Protein AF-A0A832SW78-F1 (afdb_monomer_lite)

Foldseek 3Di:
DVVVVVVLVVDQKDWDDDFDPVQQACPDPVRTGPPIDIDGPPGRD

pLDDT: mean 96.05, std 2.48, range [84.12, 98.38]

Structure (mmCIF, N/CA/C/O backbone):
data_AF-A0A832SW78-F1
#
_entry.id   AF-A0A832SW78-F1
#
loop_
_atom_site.group_PDB
_atom_site.id
_atom_site.type_symbol
_atom_site.label_atom_id
_atom_site.label_alt_id
_atom_site.label_comp_id
_atom_site.label_asym_id
_atom_site.label_entity_id
_atom_site.label_seq_id
_atom_site.pdbx_PDB_ins_code
_atom_site.Cartn_x
_atom_site.Cartn_y
_atom_site.Cartn_z
_atom_site.occupancy
_atom_site.B_iso_or_equiv
_atom_site.auth_seq_id
_atom_site.auth_comp_id
_atom_site.auth_asym_id
_atom_site.auth_atom_id
_atom_site.pdbx_PDB_model_num
ATOM 1 N N . ASP A 1 1 ? 15.967 5.780 -9.129 1.00 84.12 1 ASP A N 1
ATOM 2 C CA . ASP A 1 1 ? 16.972 4.801 -8.660 1.00 84.12 1 ASP A CA 1
ATOM 3 C C . ASP A 1 1 ? 16.685 3.490 -9.381 1.00 84.12 1 ASP A C 1
ATOM 5 O O . ASP A 1 1 ? 15.535 3.065 -9.388 1.00 84.12 1 ASP A O 1
ATOM 9 N N . THR A 1 2 ? 17.675 2.892 -10.044 1.00 91.38 2 THR A N 1
ATOM 10 C CA . THR A 1 2 ? 17.492 1.658 -10.831 1.00 91.38 2 THR A CA 1
ATOM 11 C C . THR A 1 2 ? 16.993 0.489 -9.985 1.00 91.38 2 THR A C 1
ATOM 13 O O . THR A 1 2 ? 16.248 -0.349 -10.485 1.00 91.38 2 THR A O 1
ATOM 16 N N . ARG A 1 3 ? 17.328 0.460 -8.690 1.00 95.25 3 ARG A N 1
ATOM 17 C CA . ARG A 1 3 ? 16.875 -0.580 -7.758 1.00 95.25 3 ARG A CA 1
ATOM 18 C C . ARG A 1 3 ? 15.393 -0.448 -7.442 1.00 95.25 3 ARG A C 1
ATOM 20 O O . ARG A 1 3 ? 14.705 -1.457 -7.392 1.00 95.25 3 ARG A O 1
ATOM 27 N N . ILE A 1 4 ? 14.901 0.784 -7.278 1.00 94.88 4 ILE A N 1
ATOM 28 C CA . ILE A 1 4 ? 13.473 1.038 -7.038 1.00 94.88 4 ILE A CA 1
ATOM 29 C C . ILE A 1 4 ? 12.661 0.540 -8.233 1.00 94.88 4 ILE A C 1
ATOM 31 O O . ILE A 1 4 ? 11.730 -0.231 -8.046 1.00 94.88 4 ILE A O 1
ATOM 35 N N . ASN A 1 5 ? 13.062 0.893 -9.456 1.00 94.44 5 ASN A N 1
ATOM 36 C CA . ASN A 1 5 ? 12.360 0.435 -10.658 1.00 94.44 5 ASN A CA 1
ATOM 37 C C . ASN A 1 5 ? 12.406 -1.089 -10.806 1.00 94.44 5 ASN A C 1
ATOM 39 O O . ASN A 1 5 ? 11.409 -1.691 -11.189 1.00 94.44 5 ASN A O 1
ATOM 43 N N . HIS A 1 6 ? 13.539 -1.718 -10.475 1.00 96.62 6 HIS A N 1
ATOM 44 C CA . HIS A 1 6 ? 13.631 -3.173 -10.482 1.00 96.62 6 HIS A CA 1
ATOM 45 C C . HIS A 1 6 ? 12.643 -3.795 -9.490 1.00 96.62 6 HIS A C 1
ATOM 47 O O . HIS A 1 6 ? 11.892 -4.674 -9.883 1.00 96.62 6 HIS A O 1
ATOM 53 N N . ILE A 1 7 ? 12.558 -3.294 -8.255 1.00 96.12 7 ILE A N 1
ATOM 54 C CA . ILE A 1 7 ? 11.587 -3.789 -7.267 1.00 96.12 7 ILE A CA 1
ATOM 55 C C . ILE A 1 7 ? 10.146 -3.577 -7.755 1.00 96.12 7 ILE A C 1
ATOM 57 O O . ILE A 1 7 ? 9.358 -4.516 -7.725 1.00 96.12 7 ILE A O 1
ATOM 61 N N . LEU A 1 8 ? 9.813 -2.378 -8.247 1.00 96.19 8 LEU A N 1
ATOM 62 C CA . LEU A 1 8 ? 8.462 -2.057 -8.725 1.00 96.19 8 LEU A CA 1
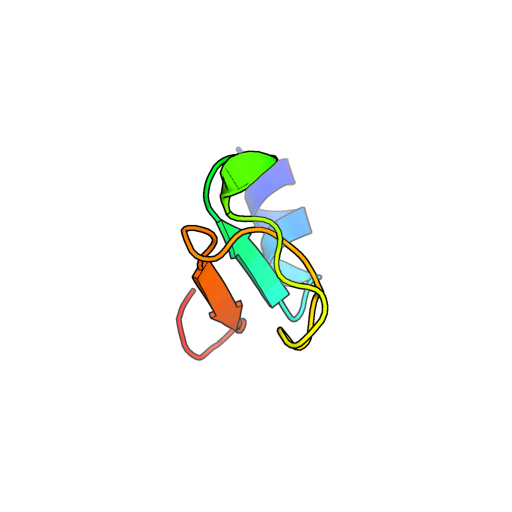ATOM 63 C C . LEU A 1 8 ? 8.035 -2.927 -9.916 1.00 96.19 8 LEU A C 1
ATOM 65 O O . LEU A 1 8 ? 6.873 -3.290 -10.005 1.00 96.19 8 LEU A O 1
ATOM 69 N N . SER A 1 9 ? 8.974 -3.334 -10.777 1.00 95.44 9 SER A N 1
ATOM 70 C CA . SER A 1 9 ? 8.703 -4.250 -11.897 1.00 95.44 9 SER A CA 1
ATOM 71 C C . SER A 1 9 ? 8.476 -5.715 -11.499 1.00 95.44 9 SER A C 1
ATOM 73 O O . SER A 1 9 ? 8.24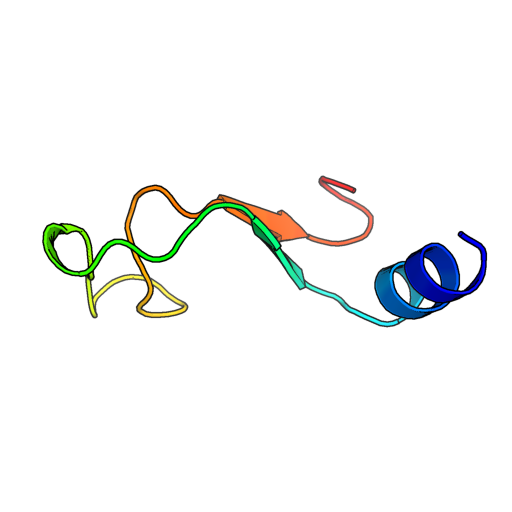1 -6.552 -12.369 1.00 95.44 9 SER A O 1
ATOM 75 N N . GLN A 1 10 ? 8.645 -6.066 -10.222 1.00 97.06 10 GLN A N 1
ATOM 76 C CA . GLN A 1 10 ? 8.589 -7.447 -9.724 1.00 97.06 10 GLN A CA 1
ATOM 77 C C . GLN A 1 10 ? 7.455 -7.666 -8.712 1.00 97.06 10 GLN A C 1
ATOM 79 O O . GLN A 1 10 ? 7.358 -8.752 -8.144 1.00 97.06 10 GLN A O 1
ATOM 84 N N . ILE A 1 11 ? 6.622 -6.652 -8.466 1.00 96.94 11 ILE A N 1
ATOM 85 C CA . ILE A 1 11 ? 5.479 -6.727 -7.551 1.00 96.94 11 ILE A CA 1
ATOM 86 C C . ILE A 1 11 ? 4.177 -6.524 -8.323 1.00 96.94 11 ILE A C 1
ATOM 88 O O . ILE A 1 11 ? 4.124 -5.732 -9.258 1.00 96.94 11 ILE A O 1
ATOM 92 N N . ASP A 1 12 ? 3.116 -7.204 -7.901 1.00 97.69 12 ASP A N 1
ATOM 93 C CA . ASP A 1 12 ? 1.786 -7.047 -8.504 1.00 97.69 12 ASP A CA 1
ATOM 94 C C . ASP A 1 12 ? 0.997 -5.883 -7.888 1.00 97.69 12 ASP A C 1
ATOM 96 O O . ASP A 1 12 ? 0.130 -5.293 -8.531 1.00 97.69 12 ASP A O 1
ATOM 100 N N . VAL A 1 13 ? 1.290 -5.557 -6.625 1.00 96.31 13 VAL A N 1
ATOM 101 C CA . VAL A 1 13 ? 0.537 -4.591 -5.819 1.00 96.31 13 VAL A CA 1
ATOM 102 C C . VAL A 1 13 ? 1.487 -3.678 -5.050 1.00 96.31 13 VAL A C 1
ATOM 104 O O . VAL A 1 13 ? 2.442 -4.148 -4.428 1.00 96.31 13 VAL A O 1
ATOM 107 N N . LEU A 1 14 ? 1.179 -2.381 -5.032 1.00 96.50 14 LEU A N 1
ATOM 108 C CA . LEU A 1 14 ? 1.831 -1.370 -4.204 1.00 96.50 14 LEU A CA 1
ATOM 109 C C . LEU A 1 14 ? 0.816 -0.739 -3.246 1.00 96.50 14 LEU A C 1
ATOM 111 O O . LEU A 1 14 ? -0.240 -0.268 -3.663 1.00 96.50 14 LEU A O 1
ATOM 115 N N . ILE A 1 15 ? 1.162 -0.699 -1.957 1.00 95.88 15 ILE A N 1
ATOM 116 C CA . ILE A 1 15 ? 0.374 -0.014 -0.928 1.00 95.88 15 ILE A CA 1
ATOM 117 C C . ILE A 1 15 ? 0.994 1.341 -0.658 1.00 95.88 15 ILE A C 1
ATOM 119 O O . ILE A 1 15 ? 2.100 1.426 -0.125 1.00 95.88 15 ILE A O 1
ATOM 123 N N . ASP A 1 16 ? 0.277 2.392 -1.034 1.00 96.81 16 ASP A N 1
ATOM 124 C CA . ASP A 1 16 ? 0.747 3.764 -0.905 1.00 96.81 16 ASP A CA 1
ATOM 125 C C . ASP A 1 16 ? 0.051 4.508 0.242 1.00 96.81 16 ASP A C 1
ATOM 127 O O . ASP A 1 16 ? -1.162 4.406 0.436 1.00 96.81 16 ASP A O 1
ATOM 131 N N . GLY A 1 17 ? 0.832 5.291 0.985 1.00 96.44 17 GLY A N 1
ATOM 132 C CA . GLY A 1 17 ? 0.392 6.067 2.143 1.00 96.44 17 GLY A CA 1
ATOM 133 C C . GLY A 1 17 ? 0.746 5.447 3.507 1.00 96.44 17 GLY A C 1
ATOM 134 O O . GLY A 1 17 ? 0.939 4.232 3.633 1.00 96.44 17 GLY A O 1
ATOM 135 N N . PRO A 1 18 ? 0.846 6.281 4.561 1.00 97.50 18 PRO A N 1
ATOM 136 C CA . PRO A 1 18 ? 1.222 5.826 5.894 1.00 97.50 18 PRO A CA 1
ATOM 137 C C . PRO A 1 18 ? 0.127 4.961 6.519 1.00 97.50 18 PRO A C 1
ATOM 139 O O . PRO A 1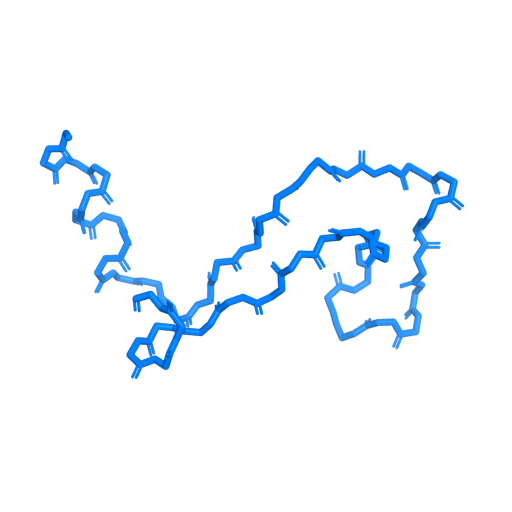 18 ? -1.062 5.190 6.299 1.00 97.50 18 PRO A O 1
ATOM 142 N N . PHE A 1 19 ? 0.527 4.017 7.365 1.00 97.56 19 PHE A N 1
ATOM 143 C CA . PHE A 1 19 ? -0.409 3.319 8.237 1.00 97.56 19 PHE A CA 1
ATOM 144 C C . PHE A 1 19 ? -0.847 4.238 9.388 1.00 97.56 19 PHE A C 1
ATOM 146 O O . PHE A 1 19 ? -0.022 4.856 10.063 1.00 97.56 19 PHE A O 1
ATOM 153 N N . ILE A 1 20 ? -2.155 4.315 9.613 1.00 98.25 20 ILE A N 1
ATOM 154 C CA . ILE A 1 20 ? -2.807 5.133 10.635 1.00 98.25 20 ILE A CA 1
ATOM 155 C C . ILE A 1 20 ? -3.684 4.216 11.498 1.00 98.25 20 ILE A C 1
ATOM 157 O O . ILE A 1 20 ? -4.742 3.766 11.058 1.00 98.25 20 ILE A O 1
ATOM 161 N N . GLU A 1 21 ? -3.284 3.971 12.750 1.00 97.81 21 GLU A N 1
ATOM 162 C CA . GLU A 1 21 ? -3.959 3.007 13.643 1.00 97.81 21 GLU A CA 1
ATOM 163 C C . GLU A 1 21 ? -5.460 3.305 13.817 1.00 97.81 21 GLU A C 1
ATOM 165 O O . GLU A 1 21 ? -6.284 2.401 13.738 1.00 97.81 21 GLU A O 1
ATOM 170 N N . LYS A 1 22 ? -5.843 4.583 13.968 1.00 98.38 22 LYS A N 1
ATOM 171 C CA . LYS A 1 22 ? -7.257 5.000 14.101 1.00 98.38 22 LYS A CA 1
ATOM 172 C C . LYS A 1 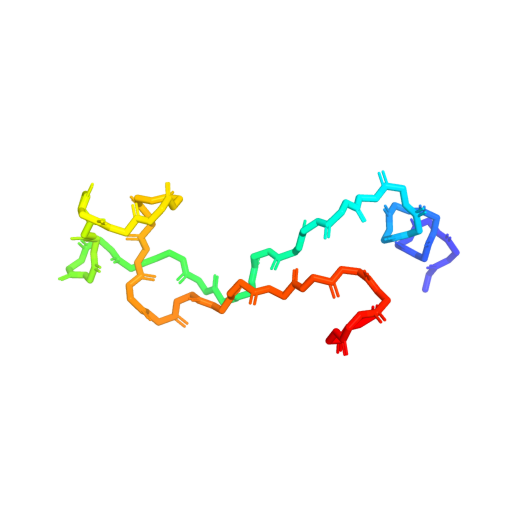22 ? -8.114 4.706 12.860 1.00 98.38 22 LYS A C 1
ATOM 174 O O . LYS A 1 22 ? -9.336 4.741 12.941 1.00 98.38 22 LYS A O 1
AT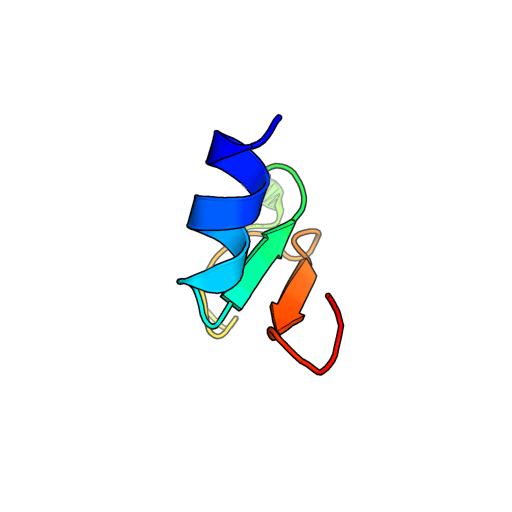OM 179 N N . GLU A 1 23 ? -7.481 4.475 11.716 1.00 98.25 23 GLU A N 1
ATOM 180 C CA . GLU A 1 23 ? -8.132 4.161 10.443 1.00 98.25 23 GLU A CA 1
ATOM 181 C C . GLU A 1 23 ? -7.969 2.691 10.062 1.00 98.25 23 GLU A C 1
ATOM 183 O O . GLU A 1 23 ? -8.426 2.296 8.989 1.00 98.25 23 GLU A O 1
ATOM 188 N N . ARG A 1 24 ? -7.331 1.885 10.922 1.00 97.81 24 ARG A N 1
ATOM 189 C CA . ARG A 1 24 ? -7.199 0.447 10.725 1.00 97.81 24 ARG A CA 1
ATOM 190 C C . ARG A 1 24 ? -8.582 -0.181 10.620 1.00 97.81 24 ARG A C 1
ATOM 192 O O . ARG A 1 24 ? -9.407 -0.041 11.522 1.00 97.81 24 ARG A O 1
ATOM 199 N N . ASP A 1 25 ? -8.809 -0.921 9.545 1.00 97.75 25 ASP A N 1
ATOM 200 C CA . ASP A 1 25 ? -10.073 -1.606 9.315 1.00 97.75 25 ASP A CA 1
ATOM 201 C C . ASP A 1 25 ? -9.823 -3.029 8.811 1.00 97.75 25 ASP A C 1
ATOM 203 O O . ASP A 1 25 ? -9.315 -3.258 7.715 1.00 97.75 25 ASP A O 1
ATOM 207 N N . ILE A 1 26 ? -10.191 -4.005 9.642 1.00 96.50 26 ILE A N 1
ATOM 208 C CA . ILE A 1 26 ? -9.990 -5.433 9.372 1.00 96.50 26 ILE A CA 1
ATOM 209 C C . ILE A 1 26 ? -10.908 -5.982 8.273 1.00 96.50 26 ILE A C 1
ATOM 211 O O . ILE A 1 26 ? -10.727 -7.127 7.862 1.00 96.50 26 ILE A O 1
ATOM 215 N N . THR A 1 27 ? -11.896 -5.199 7.833 1.00 97.31 27 THR A N 1
ATOM 216 C CA . THR A 1 27 ? -12.795 -5.564 6.732 1.00 97.31 27 THR A CA 1
ATOM 217 C C . THR A 1 27 ? -12.201 -5.243 5.359 1.00 97.31 27 THR A C 1
ATOM 219 O O . THR A 1 27 ? -12.671 -5.783 4.361 1.00 97.31 27 THR A O 1
ATOM 222 N N . LEU A 1 28 ? -11.150 -4.415 5.297 1.00 94.94 28 LEU A N 1
ATOM 223 C CA . LEU A 1 28 ? -10.400 -4.161 4.066 1.00 94.94 28 LEU A CA 1
ATOM 224 C C . LEU A 1 28 ? -9.636 -5.418 3.638 1.00 94.94 28 LEU A C 1
ATOM 226 O O . LEU A 1 28 ? -9.134 -6.158 4.483 1.00 94.94 28 LEU A O 1
ATOM 230 N N . GLU A 1 29 ? -9.469 -5.612 2.329 1.00 91.44 29 GLU A N 1
ATOM 231 C CA . GLU A 1 29 ? -8.782 -6.777 1.749 1.00 91.44 29 GLU A CA 1
ATOM 232 C C . GLU A 1 29 ? -7.397 -7.007 2.371 1.00 91.44 29 GLU A C 1
ATOM 234 O O . GLU A 1 29 ? -7.077 -8.106 2.826 1.00 91.44 29 GLU A O 1
ATOM 239 N N . LEU A 1 30 ? -6.616 -5.931 2.488 1.00 92.00 30 LEU A N 1
ATOM 240 C CA . LEU A 1 30 ? -5.269 -5.953 3.060 1.00 92.00 30 LEU A CA 1
ATOM 241 C C . LEU A 1 30 ? -5.226 -5.511 4.530 1.00 92.00 30 LEU A C 1
ATOM 243 O O . LEU A 1 30 ? -4.148 -5.378 5.104 1.00 92.00 30 LEU A O 1
ATOM 247 N N . ARG A 1 31 ? -6.401 -5.311 5.151 1.00 94.69 31 ARG A N 1
ATOM 248 C CA . ARG A 1 31 ? -6.605 -5.054 6.593 1.00 94.69 31 ARG A CA 1
ATOM 249 C C . ARG A 1 31 ? -5.761 -3.909 7.178 1.00 94.69 31 ARG A C 1
ATOM 251 O O . ARG A 1 31 ? -5.453 -3.914 8.373 1.00 94.69 31 ARG A O 1
ATOM 258 N N . GLY A 1 32 ? -5.365 -2.965 6.325 1.00 95.75 32 GLY A N 1
ATOM 259 C CA . GLY A 1 32 ? -4.573 -1.785 6.662 1.00 95.75 32 GLY A CA 1
ATOM 260 C C . GLY A 1 32 ? -5.441 -0.610 7.102 1.00 95.75 32 GLY A C 1
ATOM 261 O O . GLY A 1 32 ? -6.518 -0.792 7.674 1.00 95.75 32 GLY A O 1
ATOM 262 N N . SER A 1 33 ? -4.966 0.601 6.830 1.00 98.19 33 SER A N 1
ATOM 263 C CA . SER A 1 33 ? -5.695 1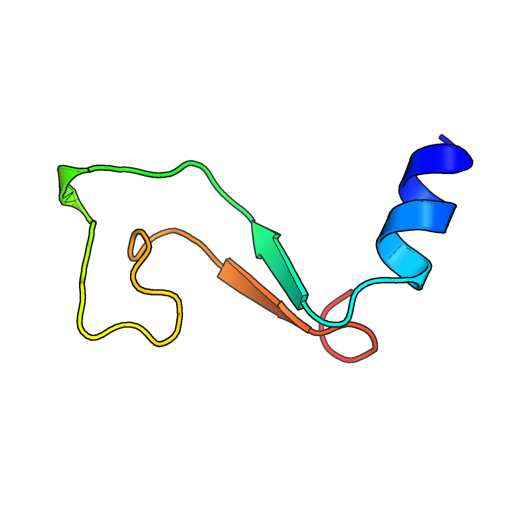.839 7.116 1.00 98.19 33 SER A CA 1
ATOM 264 C C . SER A 1 33 ? -6.461 2.340 5.896 1.00 98.19 33 SER A C 1
ATOM 266 O O . SER A 1 33 ? -5.976 2.237 4.773 1.00 98.19 33 SER A O 1
ATOM 268 N N . LYS A 1 34 ? -7.646 2.925 6.109 1.00 97.69 34 LYS A N 1
ATOM 269 C CA . LYS A 1 34 ? -8.529 3.411 5.027 1.00 97.69 34 LYS A CA 1
ATOM 270 C C . LYS A 1 34 ? -7.892 4.447 4.098 1.00 97.69 34 LYS A C 1
ATOM 272 O O . LYS A 1 34 ? -8.299 4.541 2.946 1.00 97.69 34 LYS A O 1
ATOM 277 N N . ASN A 1 35 ? -6.919 5.221 4.575 1.00 97.62 35 ASN A N 1
ATOM 278 C CA . ASN A 1 35 ? -6.181 6.180 3.753 1.00 97.62 35 ASN A CA 1
ATOM 279 C C . ASN A 1 35 ? -5.163 5.538 2.798 1.00 97.62 35 ASN A C 1
ATOM 281 O O . ASN A 1 35 ? -4.633 6.245 1.939 1.00 97.62 35 ASN A O 1
ATOM 285 N N . GLN A 1 36 ? -4.825 4.259 2.975 1.00 97.88 36 GLN A N 1
ATOM 286 C CA . GLN A 1 36 ? -3.846 3.594 2.126 1.00 97.88 36 GLN A CA 1
ATOM 287 C C . GLN A 1 36 ? -4.479 3.234 0.782 1.00 97.88 36 GLN A C 1
ATOM 289 O O . GLN A 1 36 ? -5.577 2.678 0.724 1.00 97.88 36 GLN A O 1
ATOM 294 N N . ARG A 1 37 ? -3.780 3.548 -0.308 1.00 96.81 37 ARG A N 1
ATOM 295 C CA . ARG A 1 37 ? -4.214 3.226 -1.669 1.00 96.81 37 ARG A CA 1
ATOM 296 C C . ARG A 1 37 ? -3.615 1.895 -2.084 1.00 96.81 37 ARG A C 1
ATOM 298 O O . ARG A 1 37 ? -2.412 1.694 -1.935 1.00 96.81 37 ARG A O 1
ATOM 305 N N . ILE A 1 38 ? -4.451 1.016 -2.617 1.00 96.44 38 ILE A N 1
ATOM 306 C CA . ILE A 1 38 ? -4.009 -0.212 -3.272 1.00 96.44 38 ILE A CA 1
ATOM 307 C C . ILE A 1 38 ? -3.856 0.125 -4.750 1.00 96.44 38 ILE A C 1
ATOM 309 O O . ILE A 1 38 ? -4.830 0.529 -5.380 1.00 96.44 38 ILE A O 1
ATOM 313 N N . LEU A 1 39 ? -2.635 0.024 -5.262 1.00 96.69 39 LEU A N 1
ATOM 314 C CA . LEU A 1 39 ? -2.305 0.256 -6.663 1.00 96.69 39 LEU A CA 1
ATOM 315 C C . LEU A 1 39 ? -1.881 -1.073 -7.282 1.00 96.69 39 LEU A C 1
ATOM 317 O O . LEU A 1 39 ? -1.123 -1.818 -6.657 1.00 96.69 39 LEU A O 1
ATOM 321 N N . TYR A 1 40 ? -2.336 -1.360 -8.497 1.00 97.12 40 TYR A N 1
ATOM 322 C CA . TYR A 1 40 ? -2.015 -2.593 -9.212 1.00 97.12 40 TYR A CA 1
ATOM 323 C C . TYR A 1 40 ? -1.059 -2.324 -10.376 1.00 97.12 40 TYR A C 1
ATOM 325 O O . TYR A 1 40 ? -1.250 -1.381 -11.152 1.00 97.12 40 TYR A O 1
ATOM 333 N N . HIS A 1 41 ? -0.035 -3.167 -10.507 1.00 97.06 41 HIS A N 1
ATOM 334 C CA . HIS A 1 41 ? 0.963 -3.048 -11.566 1.00 97.06 41 HIS A CA 1
ATOM 335 C C . HIS A 1 41 ? 0.327 -3.273 -12.945 1.00 97.06 41 HIS A C 1
ATOM 337 O O . HIS A 1 41 ? -0.422 -4.230 -13.155 1.00 97.06 41 HIS A O 1
ATOM 343 N N . GLY A 1 42 ? 0.611 -2.374 -13.891 1.00 96.06 42 GLY A N 1
ATOM 344 C CA . GLY A 1 42 ? 0.022 -2.397 -15.234 1.00 96.06 42 GLY A CA 1
ATOM 345 C C . GLY A 1 42 ? -1.409 -1.851 -15.315 1.00 96.06 42 GLY A C 1
ATOM 346 O O . GLY A 1 42 ? -1.995 -1.857 -16.398 1.00 96.06 42 GLY A O 1
ATOM 347 N N . VAL A 1 43 ? -1.962 -1.362 -14.199 1.00 97.06 43 VAL A N 1
ATOM 348 C CA . VAL A 1 43 ? -3.259 -0.668 -14.143 1.00 97.06 43 VAL A CA 1
ATOM 349 C C . VAL A 1 43 ? -3.073 0.754 -13.624 1.00 97.06 43 VAL A C 1
ATOM 351 O O . VAL A 1 43 ? -3.443 1.706 -14.308 1.00 97.06 43 VAL A O 1
ATOM 354 N N . ASP A 1 44 ? -2.471 0.896 -12.443 1.00 96.88 44 ASP A N 1
ATOM 355 C CA . ASP A 1 44 ? -2.311 2.179 -11.756 1.00 96.88 44 ASP A CA 1
ATOM 356 C C . ASP A 1 44 ? -0.873 2.717 -11.809 1.00 96.88 44 ASP A C 1
ATOM 358 O O . ASP A 1 44 ? -0.676 3.935 -11.773 1.00 96.88 44 ASP A O 1
ATOM 362 N N . PHE A 1 45 ? 0.127 1.824 -11.865 1.00 92.56 45 PHE A N 1
ATOM 363 C CA . PHE A 1 45 ? 1.554 2.163 -11.905 1.00 92.56 45 PHE A CA 1
ATOM 364 C C . PHE A 1 45 ? 2.386 1.182 -12.739 1.00 92.56 45 PHE A C 1
ATOM 366 O O . PHE A 1 45 ? 1.931 0.032 -12.962 1.00 92.56 45 PHE A O 1
#

Secondary structure (DSSP, 8-state):
-HHHHHHHTT-SEEEES---GGGB-TTSTT--BTTPEEEETTTT-

Sequence (45 aa):
DTRINHILSQIDVLIDGPFIEKERDITLELRGSKNQRILYHGVDF

Radius of gyration: 12.28 Å; chains: 1; bounding box: 30×14×29 Å